Protein AF-A0AAU2RSK9-F1 (afdb_monomer_lite)

pLDDT: mean 75.52, std 16.89, range [35.41, 96.88]

Radius of gyration: 17.21 Å; chains: 1; bounding box: 38×31×44 Å

Sequence (68 aa):
MSESERPSATEPRFRVRARHTADTVTVYQAYRPEIGGPAARHGRFPAAWKRDRMTWVIKPRSQTSAAM

Structure (mmCIF, N/CA/C/O backbone):
data_AF-A0AAU2RSK9-F1
#
_entry.id   AF-A0AAU2RSK9-F1
#
loop_
_atom_site.group_PDB
_atom_site.id
_atom_site.type_symbol
_atom_site.label_atom_id
_atom_site.label_alt_id
_atom_site.label_comp_id
_atom_site.label_asym_id
_atom_site.label_entity_id
_atom_site.label_seq_id
_atom_site.pdbx_PDB_ins_code
_atom_site.Cartn_x
_atom_site.Cartn_y
_atom_site.Cartn_z
_atom_site.occupancy
_atom_site.B_iso_or_equiv
_atom_site.auth_seq_id
_atom_site.auth_comp_id
_atom_site.auth_asym_id
_atom_site.auth_atom_id
_atom_site.pdbx_PDB_model_num
ATOM 1 N N . MET A 1 1 ? 14.309 19.761 28.871 1.00 35.41 1 MET A N 1
ATOM 2 C CA . MET A 1 1 ? 15.017 18.479 28.689 1.00 35.41 1 MET A CA 1
ATOM 3 C C . MET A 1 1 ? 13.989 17.507 28.153 1.00 35.41 1 MET A C 1
ATOM 5 O O . MET A 1 1 ? 13.090 17.140 28.892 1.00 35.41 1 MET A O 1
ATOM 9 N N . SER A 1 2 ? 13.996 17.256 26.845 1.00 38.34 2 SER A N 1
ATOM 10 C CA . SER A 1 2 ? 12.986 16.401 26.220 1.00 38.34 2 SER A CA 1
ATOM 11 C C . SER A 1 2 ? 13.420 14.954 26.387 1.00 38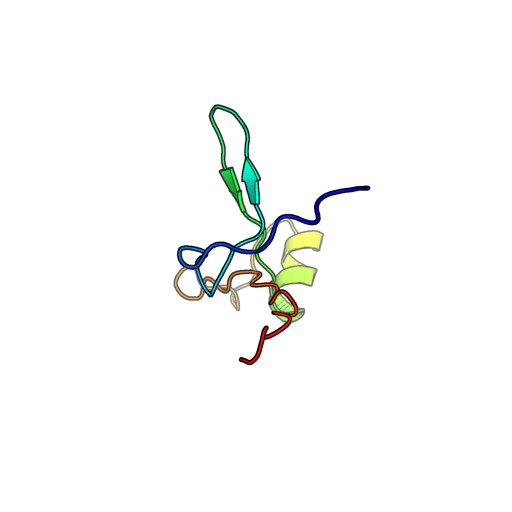.34 2 SER A C 1
ATOM 13 O O . SER A 1 2 ? 14.362 14.513 25.727 1.00 38.34 2 SER A O 1
ATOM 15 N N . GLU A 1 3 ? 12.756 14.268 27.314 1.00 42.22 3 GLU A N 1
ATOM 16 C CA . GLU A 1 3 ? 12.843 12.834 27.563 1.00 42.22 3 GLU A CA 1
ATOM 17 C C . GLU A 1 3 ? 12.606 12.106 26.228 1.00 42.22 3 GLU A C 1
ATOM 19 O O . GLU A 1 3 ? 11.476 11.914 25.784 1.00 42.22 3 GLU A O 1
ATOM 24 N N . SER A 1 4 ? 13.681 11.787 25.506 1.00 46.28 4 SER A N 1
ATOM 25 C CA . SER A 1 4 ? 13.589 10.942 24.320 1.00 46.28 4 SER A CA 1
ATOM 26 C C . SER A 1 4 ? 13.251 9.547 24.820 1.00 46.28 4 SER A C 1
ATOM 28 O O . SER A 1 4 ? 14.112 8.846 25.348 1.00 46.28 4 SER A O 1
ATOM 30 N N . GLU A 1 5 ? 11.965 9.220 24.727 1.00 56.91 5 GLU A N 1
ATOM 31 C CA . GLU A 1 5 ? 11.323 7.987 25.165 1.00 56.91 5 GLU A CA 1
ATOM 32 C C . GLU A 1 5 ? 12.212 6.771 24.878 1.00 56.91 5 GLU A C 1
ATOM 34 O O 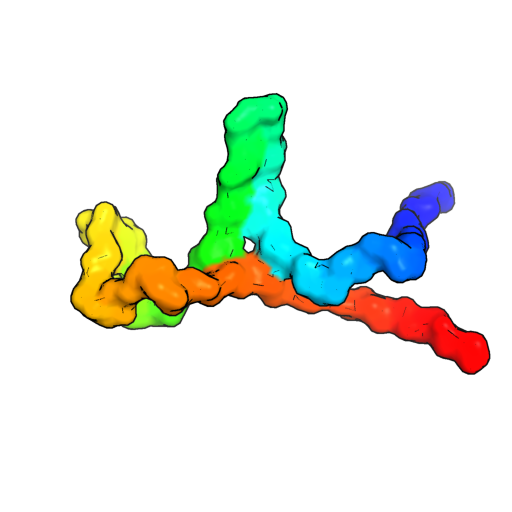. GLU A 1 5 ? 12.432 6.374 23.726 1.00 56.91 5 GLU A O 1
ATOM 39 N N . ARG A 1 6 ? 12.796 6.219 25.947 1.00 59.69 6 ARG A N 1
ATOM 40 C CA . ARG A 1 6 ? 13.642 5.026 25.880 1.00 59.69 6 ARG A CA 1
ATOM 41 C C . ARG A 1 6 ? 12.754 3.866 25.419 1.00 59.69 6 ARG A C 1
ATOM 43 O O . ARG A 1 6 ? 11.711 3.655 26.037 1.00 59.69 6 ARG A O 1
ATOM 50 N N . PRO A 1 7 ? 13.116 3.107 24.370 1.00 56.62 7 PRO A N 1
ATOM 51 C CA . PRO A 1 7 ? 12.310 1.962 23.968 1.00 56.62 7 PRO A CA 1
ATOM 52 C C . PRO A 1 7 ? 12.278 0.951 25.123 1.00 56.62 7 PRO A C 1
ATOM 54 O O . PRO A 1 7 ? 13.322 0.449 25.541 1.00 56.62 7 PRO A O 1
ATOM 57 N N . SER A 1 8 ? 11.089 0.694 25.676 1.00 57.62 8 SER A N 1
ATOM 58 C CA . SER A 1 8 ? 10.898 -0.341 26.694 1.00 57.62 8 SER A CA 1
ATOM 59 C C . SER A 1 8 ? 11.099 -1.722 26.060 1.00 57.62 8 SER A C 1
ATOM 61 O O . SER A 1 8 ? 10.872 -1.908 24.862 1.00 57.62 8 SER A O 1
ATOM 63 N N . ALA A 1 9 ? 11.525 -2.708 26.852 1.00 63.06 9 ALA A N 1
ATOM 64 C CA . ALA A 1 9 ? 11.871 -4.061 26.397 1.00 63.06 9 ALA A CA 1
ATOM 65 C C . ALA A 1 9 ? 10.723 -4.840 25.698 1.00 63.06 9 ALA A C 1
ATOM 67 O O . ALA A 1 9 ? 10.942 -5.949 25.218 1.00 63.06 9 ALA A O 1
ATOM 68 N N . THR A 1 10 ? 9.521 -4.258 25.600 1.00 68.75 10 THR A N 1
ATOM 69 C CA . THR A 1 10 ? 8.320 -4.820 24.953 1.00 68.75 10 THR A CA 1
ATOM 70 C C . THR A 1 10 ? 8.084 -4.260 23.539 1.00 68.75 10 THR A C 1
ATOM 72 O O . THR A 1 10 ? 7.027 -4.466 22.946 1.00 68.75 10 THR A O 1
ATOM 75 N N . GLU A 1 11 ? 9.026 -3.510 22.962 1.00 69.19 11 GLU A N 1
ATOM 76 C CA . GLU A 1 11 ? 8.828 -2.915 21.637 1.00 69.19 11 GLU A CA 1
ATOM 77 C C . GLU A 1 11 ? 9.033 -3.948 20.496 1.00 69.19 11 GLU A C 1
ATOM 79 O O . GLU A 1 11 ? 10.091 -4.577 20.428 1.00 69.19 11 GLU A O 1
ATOM 84 N N . PRO A 1 12 ? 8.074 -4.137 19.558 1.00 74.44 12 PRO A N 1
ATOM 85 C CA . PRO A 1 12 ? 8.225 -5.100 18.463 1.00 74.44 12 PRO A CA 1
ATOM 86 C C . PRO A 1 12 ? 9.381 -4.750 17.519 1.00 74.44 12 PRO A C 1
ATOM 88 O O . PRO A 1 12 ? 9.474 -3.621 17.031 1.00 74.44 12 PRO A O 1
ATOM 91 N N . ARG A 1 13 ? 10.200 -5.756 17.172 1.00 75.31 13 ARG A N 1
ATOM 92 C CA . ARG A 1 13 ? 11.349 -5.629 16.250 1.00 75.31 13 ARG A CA 1
ATOM 93 C C . ARG A 1 13 ? 10.977 -5.043 14.884 1.00 75.31 13 ARG A C 1
ATOM 95 O O . ARG A 1 13 ? 11.775 -4.333 14.277 1.00 75.31 13 ARG A O 1
ATOM 102 N N . PHE A 1 14 ? 9.780 -5.347 14.387 1.00 74.62 14 PHE A N 1
ATOM 103 C CA . PHE A 1 14 ? 9.289 -4.881 13.095 1.00 74.62 14 PHE A CA 1
ATOM 104 C C . PHE A 1 14 ? 8.037 -4.036 13.287 1.00 74.62 14 PHE A C 1
ATOM 106 O O . PHE A 1 14 ? 7.080 -4.458 13.932 1.00 74.62 14 PHE A O 1
ATOM 113 N N . ARG A 1 15 ? 8.043 -2.839 12.697 1.00 74.88 15 ARG A N 1
ATOM 114 C CA . ARG A 1 15 ? 6.913 -1.911 12.722 1.00 74.88 15 ARG A CA 1
ATOM 115 C C . ARG A 1 15 ? 6.529 -1.510 11.318 1.00 74.88 15 ARG A C 1
ATOM 117 O O . ARG A 1 15 ? 7.392 -1.184 10.505 1.00 74.88 15 ARG A O 1
ATOM 124 N N . VAL A 1 16 ? 5.227 -1.483 11.074 1.00 78.56 16 VAL A N 1
ATOM 125 C CA . VAL A 1 16 ? 4.649 -0.929 9.853 1.00 78.56 16 VAL A CA 1
ATOM 126 C C . VAL A 1 16 ? 4.282 0.523 10.123 1.00 78.56 16 VAL A C 1
ATOM 128 O O . VAL A 1 16 ? 3.677 0.841 11.146 1.00 78.56 16 VAL A O 1
ATOM 131 N N . ARG A 1 17 ? 4.656 1.422 9.211 1.00 77.62 17 ARG A N 1
ATOM 132 C CA . ARG A 1 17 ? 4.184 2.808 9.271 1.00 77.62 17 ARG A CA 1
ATOM 133 C C . ARG A 1 17 ? 2.709 2.856 8.897 1.00 77.62 17 ARG A C 1
ATOM 135 O O . ARG A 1 17 ? 2.338 2.440 7.798 1.00 77.62 17 ARG A O 1
ATOM 142 N N . ALA A 1 18 ? 1.905 3.411 9.793 1.00 85.69 18 ALA A N 1
ATOM 143 C CA . ALA A 1 18 ? 0.487 3.605 9.571 1.00 85.69 18 ALA A CA 1
ATOM 144 C C . ALA A 1 18 ? 0.021 4.955 10.121 1.00 85.69 18 ALA A C 1
ATOM 146 O O . ALA A 1 18 ? 0.580 5.467 11.090 1.00 85.69 18 ALA A O 1
ATOM 147 N N . ARG A 1 19 ? -1.021 5.513 9.506 1.00 88.38 19 ARG A N 1
ATOM 148 C CA . ARG A 1 19 ? -1.826 6.587 10.084 1.00 88.38 19 ARG A CA 1
ATOM 149 C C . ARG A 1 19 ? -3.031 5.948 10.761 1.00 88.38 19 ARG A C 1
ATOM 151 O O . ARG A 1 19 ? -3.785 5.232 10.111 1.00 88.38 19 ARG A O 1
ATOM 158 N N . HIS A 1 20 ? -3.198 6.219 12.046 1.00 92.12 20 HIS A N 1
ATOM 159 C CA . HIS A 1 20 ? -4.318 5.727 12.837 1.00 92.12 20 HIS A CA 1
ATOM 160 C C . HIS A 1 20 ? -5.349 6.845 13.039 1.00 92.12 20 HIS A C 1
ATOM 162 O O . HIS A 1 20 ? -4.980 8.000 13.252 1.00 92.12 20 HIS A O 1
ATOM 168 N N . THR A 1 21 ? -6.629 6.504 12.969 1.00 94.25 21 THR A N 1
ATOM 169 C CA . THR A 1 21 ? -7.767 7.330 13.407 1.00 94.25 21 THR A CA 1
ATOM 170 C C . THR A 1 21 ? -8.615 6.504 14.376 1.00 94.25 21 THR A C 1
ATOM 172 O O . THR A 1 21 ? -8.260 5.361 14.645 1.00 94.25 21 THR A O 1
ATOM 175 N N . ALA A 1 22 ? -9.710 7.048 14.911 1.00 95.31 22 ALA A N 1
ATOM 176 C CA . ALA A 1 22 ? -10.587 6.279 15.800 1.00 95.31 22 ALA A CA 1
ATOM 177 C C . ALA A 1 22 ? -11.092 4.977 15.144 1.00 95.31 22 ALA A C 1
ATOM 179 O O . ALA A 1 22 ? -11.124 3.941 15.800 1.00 95.31 22 ALA A O 1
ATOM 180 N N . ASP A 1 23 ? -11.377 5.020 13.838 1.00 96.88 23 ASP A N 1
ATOM 181 C CA . ASP A 1 23 ? -12.085 3.935 13.146 1.00 96.88 23 ASP A CA 1
ATOM 182 C C . ASP A 1 23 ? -11.267 3.277 12.025 1.00 96.88 23 ASP A C 1
ATOM 184 O O . ASP A 1 23 ? -11.677 2.267 11.455 1.00 96.88 23 ASP A O 1
ATOM 188 N N . THR A 1 24 ? -10.117 3.852 11.650 1.00 95.56 24 THR A N 1
ATOM 189 C CA . THR A 1 24 ? -9.325 3.364 10.508 1.00 95.56 24 THR A CA 1
ATOM 190 C C . THR A 1 24 ? -7.827 3.344 10.767 1.00 95.56 24 THR A C 1
ATOM 192 O O . THR A 1 24 ? -7.262 4.237 11.403 1.00 95.56 24 THR A O 1
ATOM 195 N N . VAL A 1 25 ? -7.175 2.335 10.184 1.00 90.25 25 VAL A N 1
ATOM 196 C CA . VAL A 1 25 ? -5.720 2.192 10.138 1.00 90.25 25 VAL A CA 1
ATOM 197 C C . VAL A 1 25 ? -5.268 2.206 8.682 1.00 90.25 25 VAL A C 1
ATOM 199 O O . VAL A 1 25 ? -5.482 1.249 7.940 1.00 90.25 25 VAL A O 1
ATOM 202 N N . THR A 1 26 ? -4.608 3.282 8.266 1.00 88.94 26 THR A N 1
ATOM 203 C CA . THR A 1 26 ? -4.047 3.415 6.919 1.00 88.94 26 THR A CA 1
ATOM 204 C C . THR A 1 26 ? -2.587 3.001 6.929 1.00 88.94 26 THR A C 1
ATOM 206 O O . THR A 1 26 ? -1.744 3.704 7.478 1.00 88.94 26 THR A O 1
ATOM 209 N N . VAL A 1 27 ? -2.276 1.878 6.293 1.00 83.25 27 VAL A N 1
ATOM 210 C CA . VAL A 1 27 ? -0.917 1.335 6.161 1.00 83.25 27 VAL A CA 1
ATOM 211 C C . VAL A 1 27 ? -0.281 1.747 4.837 1.00 83.25 27 VAL A C 1
ATOM 213 O O . VAL A 1 27 ? -0.945 1.788 3.802 1.00 83.25 27 VAL A O 1
ATOM 216 N N . TYR A 1 28 ? 1.026 2.011 4.854 1.00 78.94 28 TYR A N 1
ATOM 217 C CA . TYR A 1 28 ? 1.784 2.326 3.643 1.00 78.94 28 TYR A CA 1
ATOM 218 C C . TYR A 1 28 ? 2.615 1.118 3.198 1.00 78.94 28 TYR A C 1
ATOM 220 O O . TYR A 1 28 ? 3.423 0.581 3.959 1.00 78.94 28 TYR A O 1
ATOM 228 N N . GLN A 1 29 ? 2.428 0.705 1.944 1.00 79.56 29 GLN A N 1
ATOM 229 C CA . GLN A 1 29 ? 3.172 -0.375 1.299 1.00 79.56 29 GLN A CA 1
ATOM 230 C C . GLN A 1 29 ? 4.112 0.199 0.237 1.00 79.56 29 GLN A C 1
ATOM 232 O O . GLN A 1 29 ? 3.695 1.024 -0.574 1.00 79.56 29 GLN A O 1
ATOM 237 N N . ALA A 1 30 ? 5.368 -0.250 0.225 1.00 80.38 30 ALA A N 1
ATOM 238 C CA . ALA A 1 30 ? 6.298 0.067 -0.848 1.00 80.38 30 ALA A CA 1
ATOM 239 C C . ALA A 1 30 ? 6.230 -1.029 -1.906 1.00 80.38 30 ALA A C 1
ATOM 241 O O . ALA A 1 30 ? 6.331 -2.217 -1.605 1.00 80.38 30 ALA A O 1
ATOM 242 N N . TYR A 1 31 ? 6.099 -0.603 -3.154 1.00 83.19 31 TYR A N 1
ATOM 243 C CA . TYR A 1 31 ? 6.132 -1.476 -4.313 1.00 83.19 31 TYR A CA 1
ATOM 244 C C . TYR A 1 31 ? 7.412 -1.237 -5.110 1.00 83.19 31 TYR A C 1
ATOM 246 O O . TYR A 1 31 ? 7.944 -0.127 -5.132 1.00 83.19 31 TYR A O 1
ATOM 254 N N . ARG A 1 32 ? 7.898 -2.281 -5.792 1.00 85.94 32 ARG A N 1
ATOM 255 C CA . ARG A 1 32 ? 8.989 -2.146 -6.769 1.00 85.94 32 ARG A CA 1
ATOM 256 C C . ARG A 1 32 ? 8.588 -1.165 -7.881 1.00 85.94 32 ARG A C 1
ATOM 258 O O . ARG A 1 32 ? 7.389 -1.046 -8.151 1.00 85.94 32 ARG A O 1
ATOM 265 N N . PRO A 1 33 ? 9.546 -0.511 -8.566 1.00 88.94 33 PRO A N 1
ATOM 266 C CA . PRO A 1 33 ? 9.245 0.446 -9.635 1.00 88.94 33 PRO A CA 1
ATOM 267 C C . PRO A 1 33 ? 8.300 -0.103 -10.717 1.00 88.94 33 PRO A C 1
ATOM 269 O O . PRO A 1 33 ? 7.393 0.605 -11.147 1.00 88.94 33 PRO A O 1
ATOM 272 N N . GLU A 1 34 ? 8.447 -1.386 -11.071 1.00 90.81 34 GLU A N 1
ATOM 273 C CA . GLU A 1 34 ? 7.605 -2.104 -12.045 1.00 90.81 34 GLU A CA 1
ATOM 274 C C . GLU A 1 34 ? 6.121 -2.220 -11.639 1.00 90.81 34 GLU A C 1
ATOM 276 O O . GLU A 1 34 ? 5.268 -2.473 -12.483 1.00 90.81 34 GLU A O 1
ATOM 281 N N . ILE A 1 35 ? 5.800 -2.020 -10.356 1.00 91.75 35 ILE A N 1
ATOM 282 C CA . ILE A 1 35 ? 4.431 -2.031 -9.827 1.00 91.75 35 ILE A CA 1
ATOM 283 C C . ILE A 1 35 ? 3.990 -0.611 -9.468 1.00 91.75 35 ILE A C 1
ATOM 285 O O . ILE A 1 35 ? 2.922 -0.175 -9.892 1.00 91.75 35 ILE A O 1
ATOM 289 N N . GLY A 1 36 ? 4.803 0.114 -8.694 1.00 89.50 36 GLY A N 1
ATOM 290 C CA . GLY A 1 36 ? 4.433 1.414 -8.133 1.00 89.50 36 GLY A CA 1
ATOM 291 C C . GLY A 1 36 ? 4.195 2.485 -9.198 1.00 89.50 36 GLY A C 1
ATOM 292 O O . GLY A 1 36 ? 3.190 3.188 -9.135 1.00 89.50 36 GLY A O 1
ATOM 293 N N . GLY A 1 37 ? 5.076 2.571 -10.201 1.00 92.69 37 GLY A N 1
ATOM 294 C CA . GLY A 1 37 ? 4.946 3.541 -11.291 1.00 92.69 37 GLY A CA 1
ATOM 295 C C . GLY A 1 37 ? 3.664 3.335 -12.108 1.00 92.69 37 GLY A C 1
ATOM 296 O O . GLY A 1 37 ? 2.845 4.255 -12.188 1.00 92.69 37 GLY A O 1
ATOM 297 N N . PRO A 1 38 ? 3.432 2.131 -12.667 1.00 93.62 38 PRO A N 1
ATOM 298 C CA . PRO A 1 38 ? 2.202 1.833 -13.398 1.00 93.62 38 PRO A CA 1
ATOM 299 C C . PRO A 1 38 ? 0.937 1.994 -12.549 1.00 93.62 38 PRO A C 1
ATOM 301 O O . PRO A 1 38 ? -0.043 2.557 -13.032 1.00 93.62 38 PRO A O 1
ATOM 304 N N . ALA A 1 39 ? 0.963 1.566 -11.281 1.00 92.50 39 ALA A N 1
ATOM 305 C CA . ALA A 1 39 ? -0.182 1.705 -10.384 1.00 92.50 39 ALA A CA 1
ATOM 306 C C . ALA A 1 39 ? -0.549 3.172 -10.128 1.00 92.50 39 ALA A C 1
ATOM 308 O O . ALA A 1 39 ? -1.725 3.519 -10.206 1.00 92.50 39 ALA A O 1
ATOM 309 N N . ALA A 1 40 ? 0.438 4.041 -9.890 1.00 91.75 40 ALA A N 1
ATOM 310 C CA . ALA A 1 40 ? 0.204 5.471 -9.701 1.00 91.75 40 ALA A CA 1
ATOM 311 C C . ALA A 1 40 ? -0.315 6.153 -10.977 1.00 91.75 40 ALA A C 1
ATOM 313 O O . ALA A 1 40 ? -1.184 7.016 -10.905 1.00 91.75 40 ALA A O 1
ATOM 314 N N . ARG A 1 41 ? 0.192 5.752 -12.150 1.00 94.56 41 ARG A N 1
ATOM 315 C CA . ARG A 1 41 ? -0.192 6.348 -13.438 1.00 94.56 41 ARG A CA 1
ATOM 316 C C . ARG A 1 41 ? -1.581 5.923 -13.912 1.00 94.56 41 ARG A C 1
ATOM 318 O O . ARG A 1 41 ? -2.294 6.730 -14.497 1.00 94.56 41 ARG A O 1
ATOM 325 N N . HIS A 1 42 ? -1.940 4.657 -13.716 1.00 94.50 42 HIS A N 1
ATOM 326 C CA . HIS A 1 42 ? -3.148 4.062 -14.296 1.00 94.50 42 HIS A CA 1
ATOM 327 C C . HIS A 1 42 ? -4.246 3.770 -13.267 1.00 94.50 42 HIS A C 1
ATOM 329 O O . HIS A 1 42 ? -5.315 3.295 -13.641 1.00 94.50 42 HIS A O 1
ATOM 335 N N . GLY A 1 43 ? -3.988 3.991 -11.974 1.00 91.69 43 GLY A N 1
ATOM 336 C CA . GLY A 1 43 ? -4.928 3.666 -10.898 1.00 91.69 43 GLY A CA 1
ATOM 337 C C . GLY A 1 43 ? -5.199 2.165 -10.746 1.00 91.69 43 GLY A C 1
ATOM 338 O O . GLY A 1 43 ? -6.177 1.775 -10.112 1.00 91.69 43 GLY A O 1
ATOM 339 N N . ARG A 1 44 ? -4.363 1.303 -11.343 1.00 90.75 44 ARG A N 1
ATOM 340 C CA . ARG A 1 44 ? -4.550 -0.152 -11.358 1.00 90.75 44 ARG A CA 1
ATOM 341 C C . ARG A 1 44 ? -3.224 -0.884 -11.232 1.00 90.75 44 ARG A C 1
ATOM 343 O O . ARG A 1 44 ? -2.242 -0.524 -11.874 1.00 90.75 44 ARG A O 1
ATOM 350 N N . PHE A 1 45 ? -3.216 -1.955 -10.446 1.00 90.31 45 PHE A N 1
ATOM 351 C CA . PHE A 1 45 ? -2.043 -2.810 -10.323 1.00 90.31 45 PHE A CA 1
ATOM 352 C C . PHE A 1 45 ? -1.775 -3.610 -11.615 1.00 90.31 45 PHE A C 1
ATOM 354 O O . PHE A 1 45 ? -2.716 -4.173 -12.185 1.00 90.31 45 PHE A O 1
ATOM 361 N N . PRO A 1 46 ? -0.511 -3.675 -12.080 1.00 91.94 46 PRO A N 1
ATOM 362 C CA . PRO A 1 46 ? -0.125 -4.471 -13.243 1.00 91.94 46 PRO A CA 1
ATOM 363 C C . PRO A 1 46 ? -0.082 -5.969 -12.906 1.00 91.94 46 PRO A C 1
ATOM 365 O O . PRO A 1 46 ? -0.083 -6.347 -11.738 1.00 91.94 46 PRO A O 1
ATOM 368 N N . ALA A 1 47 ? 0.035 -6.833 -13.919 1.00 92.44 47 ALA A N 1
ATOM 369 C CA . ALA A 1 47 ? 0.084 -8.293 -13.741 1.00 92.44 47 ALA A CA 1
ATOM 370 C C . ALA 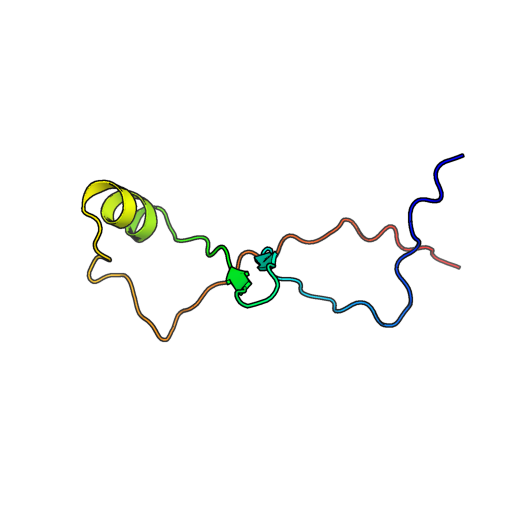A 1 47 ? 1.250 -8.791 -12.858 1.00 92.44 47 ALA A C 1
ATOM 372 O O . ALA A 1 47 ? 1.180 -9.881 -12.297 1.00 92.44 47 ALA A O 1
ATOM 373 N N . ALA A 1 48 ? 2.313 -7.990 -12.716 1.00 88.94 48 ALA A N 1
ATOM 374 C CA . ALA A 1 48 ? 3.427 -8.269 -11.808 1.00 88.94 48 ALA A CA 1
ATOM 375 C C . ALA A 1 48 ? 3.031 -8.189 -10.320 1.00 88.94 48 ALA A C 1
ATOM 377 O O . ALA A 1 48 ? 3.700 -8.769 -9.463 1.00 88.94 48 ALA A O 1
ATOM 378 N N . TRP A 1 49 ? 1.952 -7.475 -9.992 1.00 89.94 49 TRP A N 1
ATOM 379 C CA . TRP A 1 49 ? 1.431 -7.405 -8.634 1.00 89.94 49 TRP A CA 1
ATOM 380 C C . TRP A 1 49 ? 0.689 -8.690 -8.275 1.00 89.94 49 TRP A C 1
ATOM 382 O O . TR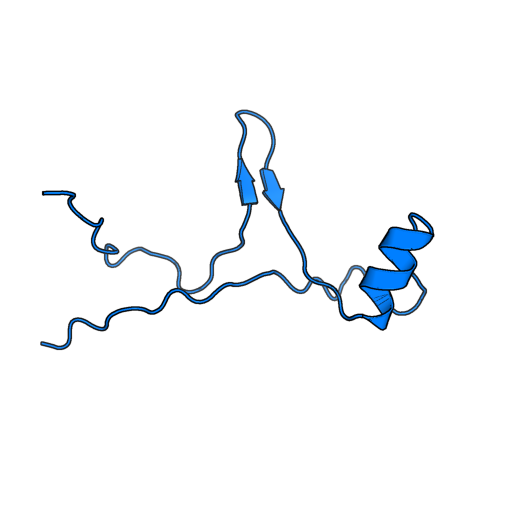P A 1 49 ? -0.132 -9.189 -9.045 1.00 89.94 49 TRP A O 1
ATOM 392 N N . LYS A 1 50 ? 0.929 -9.190 -7.062 1.00 85.88 50 LYS A N 1
ATOM 393 C CA . LYS A 1 50 ? 0.159 -10.291 -6.496 1.00 85.88 50 LYS A CA 1
ATOM 394 C C . LYS A 1 50 ? -0.237 -9.995 -5.055 1.00 85.88 50 LYS A C 1
ATOM 396 O O . LYS A 1 50 ? 0.572 -9.501 -4.272 1.00 85.88 50 LYS A O 1
ATOM 401 N N . ARG A 1 51 ? -1.478 -10.340 -4.707 1.00 82.44 51 ARG A N 1
ATOM 402 C CA . ARG A 1 51 ? -2.064 -10.092 -3.380 1.00 82.44 51 ARG A CA 1
ATOM 403 C C . ARG A 1 51 ? -1.404 -10.907 -2.261 1.00 82.44 51 ARG A C 1
ATOM 405 O O . ARG A 1 51 ? -1.394 -10.468 -1.118 1.00 82.44 51 ARG A O 1
ATOM 412 N N . ASP A 1 52 ? -0.850 -12.069 -2.588 1.00 82.00 52 ASP A N 1
ATOM 413 C CA . ASP A 1 52 ? -0.111 -12.952 -1.676 1.00 82.00 52 ASP A CA 1
ATOM 414 C C . ASP A 1 52 ? 1.294 -12.420 -1.328 1.00 82.00 52 ASP A C 1
ATOM 416 O O . ASP A 1 52 ? 1.865 -12.807 -0.312 1.00 82.00 52 ASP A O 1
ATOM 420 N N . ARG A 1 53 ? 1.852 -11.498 -2.126 1.00 72.69 53 ARG A N 1
ATOM 421 C CA . ARG A 1 53 ? 3.200 -10.927 -1.942 1.00 72.69 53 ARG A CA 1
ATOM 422 C C . ARG A 1 53 ? 3.186 -9.523 -1.330 1.00 72.69 53 ARG A C 1
ATOM 424 O O . ARG A 1 53 ? 3.826 -8.595 -1.826 1.00 72.69 53 ARG A O 1
ATOM 431 N N . MET A 1 54 ? 2.474 -9.374 -0.220 1.00 75.25 54 MET A N 1
ATOM 432 C CA . MET A 1 54 ? 2.347 -8.117 0.525 1.00 75.25 54 MET A CA 1
ATOM 433 C C . MET A 1 54 ? 3.679 -7.773 1.240 1.00 75.25 54 MET A C 1
ATOM 435 O O . MET A 1 54 ? 4.021 -8.387 2.249 1.00 75.25 54 MET A O 1
ATOM 439 N N . THR A 1 55 ? 4.460 -6.807 0.730 1.00 70.00 55 THR A N 1
ATOM 440 C CA . THR A 1 55 ? 5.759 -6.397 1.329 1.00 70.00 55 THR A CA 1
ATOM 441 C C . THR A 1 55 ? 5.643 -5.067 2.076 1.00 70.00 55 THR A C 1
ATOM 443 O O . THR A 1 55 ? 5.508 -4.004 1.475 1.00 70.00 55 THR A O 1
ATOM 446 N N . TRP A 1 56 ? 5.651 -5.088 3.407 1.00 71.81 56 TRP A N 1
ATOM 447 C CA . TRP A 1 56 ? 5.399 -3.902 4.238 1.00 71.81 56 TRP A CA 1
ATOM 448 C C . TRP A 1 56 ? 6.581 -2.928 4.294 1.00 71.81 56 TRP A C 1
ATOM 450 O O . TRP A 1 56 ? 7.738 -3.346 4.281 1.00 71.81 56 TRP A O 1
ATOM 460 N N . VAL A 1 57 ? 6.300 -1.620 4.416 1.00 67.31 57 VAL A N 1
ATOM 461 C CA . VAL A 1 57 ? 7.342 -0.627 4.728 1.00 67.31 57 VAL A CA 1
ATOM 462 C C . VAL A 1 57 ? 7.742 -0.785 6.187 1.00 67.31 57 VAL A C 1
ATOM 464 O O . VAL A 1 57 ? 7.163 -0.172 7.086 1.00 67.31 57 VAL A O 1
ATOM 467 N N . ILE A 1 58 ? 8.751 -1.614 6.409 1.00 60.19 58 ILE A N 1
ATOM 468 C CA . ILE A 1 58 ? 9.431 -1.738 7.688 1.00 60.19 58 ILE A CA 1
ATOM 469 C C . ILE A 1 58 ? 10.596 -0.757 7.646 1.00 60.19 58 ILE A C 1
ATOM 471 O O . ILE A 1 58 ? 11.565 -0.975 6.922 1.00 60.19 58 ILE A O 1
ATOM 475 N N . LYS A 1 59 ? 10.505 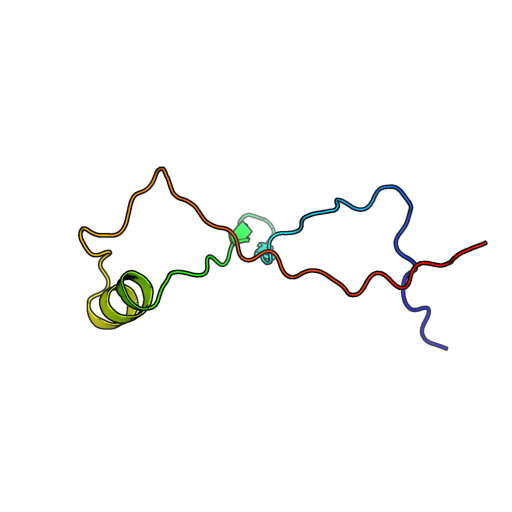0.347 8.393 1.00 63.72 59 LYS A N 1
ATOM 476 C CA . LYS A 1 59 ? 11.669 1.214 8.611 1.00 63.72 59 LYS A CA 1
ATOM 477 C C . LYS A 1 59 ? 12.360 0.755 9.895 1.00 63.72 59 LYS A C 1
ATOM 479 O O . LYS A 1 59 ? 11.765 0.934 10.960 1.00 63.72 59 LYS A O 1
ATOM 484 N N . PRO A 1 60 ? 13.585 0.203 9.831 1.00 62.03 60 PRO A N 1
ATOM 485 C CA . PRO A 1 60 ? 14.365 -0.041 11.032 1.00 62.03 60 PRO A CA 1
ATOM 486 C C . PRO A 1 60 ? 14.590 1.298 11.735 1.00 62.03 60 PRO A C 1
ATOM 488 O O . PRO A 1 60 ? 14.977 2.282 11.095 1.00 62.03 60 PRO A O 1
ATOM 491 N N . ARG A 1 61 ? 14.328 1.364 13.040 1.00 61.81 61 ARG A N 1
ATOM 492 C CA . ARG A 1 61 ? 14.922 2.431 13.848 1.00 61.81 61 ARG A CA 1
ATOM 493 C C . ARG A 1 61 ? 16.376 2.044 14.093 1.00 61.81 61 ARG A C 1
ATOM 495 O O . ARG A 1 61 ? 16.656 0.868 14.310 1.00 61.81 61 ARG A O 1
ATOM 502 N N . SER A 1 62 ? 17.284 3.014 14.066 1.00 59.31 62 SER A N 1
ATOM 503 C CA . SER A 1 62 ? 18.603 2.826 14.665 1.00 59.31 62 SER A CA 1
ATOM 504 C C . SER A 1 62 ? 18.366 2.557 16.149 1.00 59.31 62 SER A C 1
ATOM 506 O O . SER A 1 62 ? 18.016 3.466 16.897 1.00 59.31 62 SER A O 1
ATOM 508 N N . GLN A 1 63 ? 18.426 1.292 16.555 1.00 56.88 63 GLN A N 1
ATOM 509 C CA . GLN A 1 63 ? 18.405 0.922 17.959 1.00 56.88 63 GLN A CA 1
ATOM 510 C C . GLN A 1 63 ? 19.776 1.318 18.495 1.00 56.88 63 GLN A C 1
ATOM 512 O O . GLN A 1 63 ? 20.772 0.673 18.172 1.00 56.88 63 GLN A O 1
ATOM 517 N N . THR A 1 64 ? 19.861 2.411 19.252 1.00 52.91 64 THR A N 1
ATOM 518 C CA . THR A 1 64 ? 21.048 2.639 20.073 1.00 52.91 64 THR A CA 1
ATOM 519 C C . THR A 1 64 ? 21.075 1.492 21.069 1.00 52.91 64 THR A C 1
ATOM 521 O O . THR A 1 64 ? 20.268 1.449 21.996 1.00 52.91 64 THR A O 1
ATOM 524 N N . SER A 1 65 ? 21.926 0.503 20.810 1.00 53.25 65 SER A N 1
ATOM 525 C CA . SER A 1 65 ? 22.166 -0.579 21.748 1.00 53.25 65 SER A CA 1
ATOM 526 C C . SER A 1 65 ? 22.802 0.061 22.976 1.00 53.25 65 SER A C 1
ATOM 528 O O . SER A 1 65 ? 23.953 0.488 22.921 1.00 53.25 65 SER A O 1
ATOM 530 N N . ALA A 1 66 ? 22.042 0.192 24.061 1.00 49.47 66 ALA A N 1
ATOM 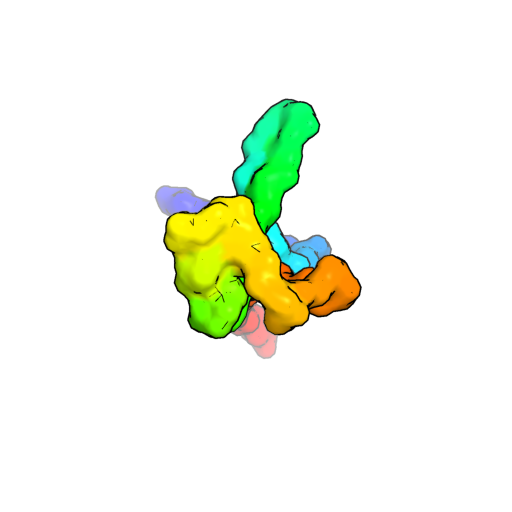531 C CA . ALA A 1 66 ? 22.624 0.428 25.370 1.00 49.47 66 ALA A CA 1
ATOM 532 C C . ALA A 1 66 ? 23.301 -0.888 25.770 1.00 49.47 66 ALA A C 1
ATOM 534 O O . ALA A 1 66 ? 22.668 -1.774 26.338 1.00 49.47 66 ALA A O 1
ATOM 535 N N . ALA A 1 67 ? 24.547 -1.062 25.330 1.00 44.94 67 ALA A N 1
ATOM 536 C CA . ALA A 1 67 ? 25.408 -2.109 25.844 1.00 44.94 67 ALA A CA 1
ATOM 537 C C . ALA A 1 67 ? 25.734 -1.767 27.305 1.00 44.94 67 ALA A C 1
ATOM 539 O O . ALA A 1 67 ? 26.180 -0.652 27.589 1.00 44.94 67 ALA A O 1
ATOM 540 N N . MET A 1 68 ? 25.418 -2.712 28.194 1.00 38.50 68 MET A N 1
ATOM 541 C CA . MET A 1 68 ? 26.039 -2.840 29.515 1.00 38.50 68 MET A CA 1
ATOM 542 C C . MET A 1 68 ? 27.520 -3.171 29.362 1.00 38.50 68 MET A C 1
ATOM 544 O O . MET A 1 68 ? 27.850 -3.891 28.390 1.00 38.50 68 MET A O 1
#

Secondary structure (DSSP, 8-state):
-----PPPTT--S--B-EEE-SS-EEE-B---HHHHHHHHHHSS--TT--TT---B-B----------

Foldseek 3Di:
DDPPDQDDPPDDQWDFDWDDDPVDTGTDFDDDCQFVVCCVVPVDGDPPDDPVPGHGPTDGDPNPPPDD